Protein AF-Q89BU6-F1 (afdb_monomer_lite)

O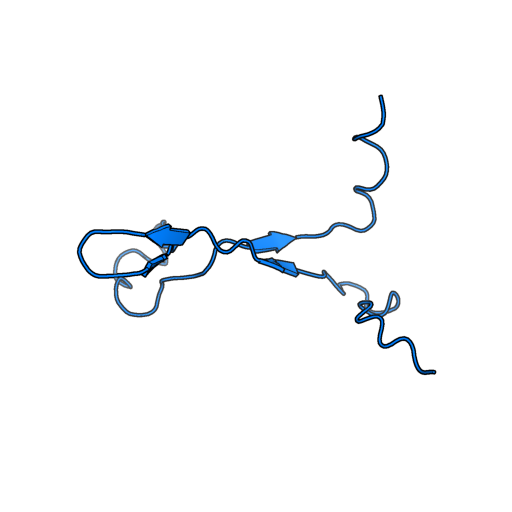rganism: Bradyrhizobium diazoefficiens (strain JCM 10833 / BCRC 13528 / IAM 13628 / NBRC 14792 / USDA 110) (NCBI:txid224911)

Secondary structure (DSSP, 8-state):
------PPPTTSTT--EEEE---EEEETTEEEE--B---STTTTT--SS--B--EEEE-TTGGGSS--

Sequence (68 aa):
MEEKAWACPANSRKSQCERGILGYRRGPRGFEVLLVHPGGPFWRNMDEGAWSIPKGEIDGSAEERAHR

Foldseek 3Di:
DDDPDPDQDPPDPDSWDKDFDWDWDQDPVGIDTDWDQDDDPVCPPPPDPRIDTDMDTDDPVPPPPPPD

Radius of gyration: 17.48 Å; chains: 1; bounding box: 37×50×43 Å

Structure (mmCIF, N/CA/C/O backbone):
data_AF-Q89BU6-F1
#
_entry.id   AF-Q89BU6-F1
#
loop_
_atom_site.group_PDB
_atom_site.id
_atom_site.type_symb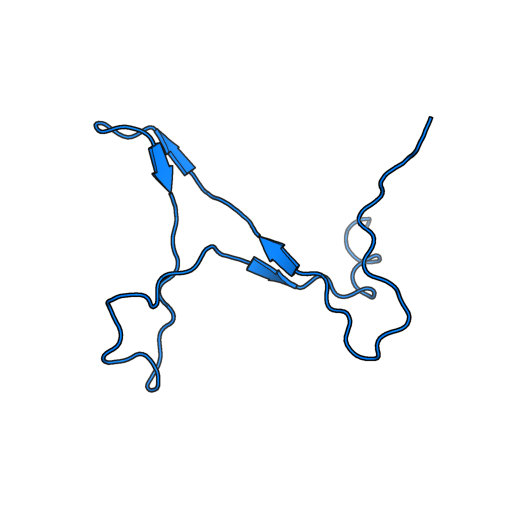ol
_atom_site.label_atom_id
_atom_site.label_alt_id
_atom_site.label_comp_id
_atom_site.label_asym_id
_atom_site.label_entity_id
_atom_site.label_seq_id
_atom_site.pdbx_PDB_ins_code
_atom_site.Cartn_x
_atom_site.Cartn_y
_atom_site.Cartn_z
_atom_site.occupancy
_atom_site.B_iso_or_equiv
_atom_site.auth_seq_id
_atom_site.auth_comp_id
_atom_site.auth_asym_id
_atom_site.auth_atom_id
_atom_site.pdbx_PDB_model_num
ATOM 1 N N . MET A 1 1 ? 13.557 32.534 -9.976 1.00 37.69 1 MET A N 1
ATOM 2 C CA . MET A 1 1 ? 12.222 31.904 -9.962 1.00 37.69 1 MET A CA 1
ATOM 3 C C . MET A 1 1 ? 12.458 30.504 -10.484 1.00 37.69 1 MET A C 1
ATOM 5 O O . MET A 1 1 ? 12.717 30.357 -11.665 1.00 37.69 1 MET A O 1
ATOM 9 N N . GLU A 1 2 ? 12.647 29.547 -9.577 1.00 38.22 2 GLU A N 1
ATOM 10 C CA . GLU A 1 2 ? 13.279 28.264 -9.901 1.00 38.22 2 GLU A CA 1
ATOM 11 C C . GLU A 1 2 ? 12.219 27.171 -9.987 1.00 38.22 2 GLU A C 1
ATOM 13 O O . GLU A 1 2 ? 11.517 26.882 -9.016 1.00 38.22 2 GLU A O 1
ATOM 18 N N . GLU A 1 3 ? 12.082 26.604 -11.178 1.00 47.97 3 GLU A N 1
ATOM 19 C CA . GLU A 1 3 ? 11.101 25.577 -11.497 1.00 47.97 3 GLU A CA 1
ATOM 20 C C . GLU A 1 3 ? 11.681 24.222 -11.087 1.00 47.97 3 GLU A C 1
ATOM 22 O O . GLU A 1 3 ? 12.438 23.591 -11.823 1.00 47.97 3 GLU A O 1
ATOM 27 N N . LYS A 1 4 ? 11.371 23.767 -9.868 1.00 46.69 4 LYS A N 1
ATOM 28 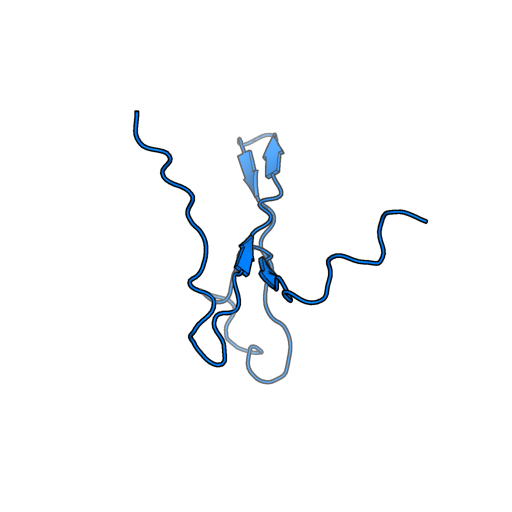C CA . LYS A 1 4 ? 11.720 22.409 -9.427 1.00 46.69 4 LYS A CA 1
ATOM 29 C C . LYS A 1 4 ? 10.772 21.392 -10.059 1.00 46.69 4 LYS A C 1
ATOM 31 O O . LYS A 1 4 ? 9.877 20.864 -9.404 1.00 46.69 4 LYS A O 1
ATOM 36 N N . ALA A 1 5 ? 10.986 21.107 -11.338 1.00 46.25 5 ALA A N 1
ATOM 37 C CA . ALA A 1 5 ? 10.419 19.935 -11.982 1.00 46.25 5 ALA A CA 1
ATOM 38 C C . ALA A 1 5 ? 11.179 18.690 -11.494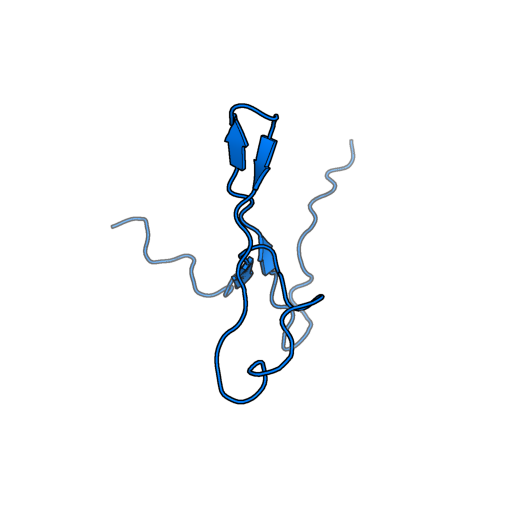 1.00 46.25 5 ALA A C 1
ATOM 40 O O . ALA A 1 5 ? 12.343 18.479 -11.830 1.00 46.25 5 ALA A O 1
ATOM 41 N N . TRP A 1 6 ? 10.526 17.858 -10.680 1.00 55.91 6 TRP A N 1
ATOM 42 C CA . TRP A 1 6 ? 10.989 16.501 -10.382 1.00 55.91 6 TRP A CA 1
ATOM 43 C C . TRP A 1 6 ? 10.796 15.638 -11.639 1.00 55.91 6 TRP A C 1
ATOM 45 O O . TRP A 1 6 ? 9.802 14.930 -11.781 1.00 55.91 6 TRP A O 1
ATOM 55 N N . ALA A 1 7 ? 11.703 15.764 -12.604 1.00 57.94 7 ALA A N 1
ATOM 56 C CA . ALA A 1 7 ? 11.760 14.886 -13.764 1.00 57.94 7 ALA A CA 1
ATOM 57 C C . ALA A 1 7 ? 12.756 13.758 -13.480 1.00 57.94 7 ALA A C 1
ATOM 59 O O . ALA A 1 7 ? 13.884 14.020 -13.054 1.00 57.94 7 ALA A O 1
ATOM 60 N N . CYS A 1 8 ? 12.365 12.500 -13.714 1.00 55.47 8 CYS A N 1
ATOM 61 C CA . CYS A 1 8 ? 13.338 11.412 -13.683 1.00 55.47 8 CYS A CA 1
ATOM 62 C C . CYS A 1 8 ? 14.320 11.616 -14.846 1.00 55.47 8 CYS A C 1
ATOM 64 O O . CYS A 1 8 ? 13.882 11.799 -15.985 1.00 55.47 8 CYS A O 1
ATOM 66 N N . PRO A 1 9 ? 15.639 11.601 -14.600 1.00 56.75 9 PRO A N 1
ATOM 67 C CA . PRO A 1 9 ? 16.620 11.833 -15.647 1.00 56.75 9 PRO A CA 1
ATOM 68 C C . PRO A 1 9 ? 16.541 10.719 -16.699 1.00 56.75 9 PRO A C 1
ATOM 70 O O . PRO A 1 9 ? 16.602 9.529 -16.380 1.00 56.75 9 PRO A O 1
ATOM 73 N N . ALA A 1 10 ? 16.437 11.117 -17.966 1.00 55.97 10 ALA A N 1
ATOM 74 C CA . ALA A 1 10 ? 16.213 10.237 -19.114 1.00 55.97 10 ALA A CA 1
ATOM 75 C C . ALA A 1 10 ? 17.401 9.314 -19.477 1.00 55.97 10 ALA A C 1
ATOM 77 O O . ALA A 1 10 ? 17.321 8.587 -20.460 1.00 55.97 10 ALA A O 1
ATOM 78 N N . ASN A 1 11 ? 18.510 9.335 -18.721 1.00 55.12 11 ASN A N 1
ATOM 79 C CA . ASN A 1 11 ? 19.763 8.669 -19.109 1.00 55.12 11 ASN A CA 1
ATOM 80 C C . ASN A 1 11 ? 20.203 7.501 -18.200 1.00 55.12 11 ASN A C 1
ATOM 82 O O . ASN A 1 11 ? 21.365 7.098 -18.219 1.00 55.12 11 ASN A O 1
ATOM 86 N N . SER A 1 12 ? 19.290 6.924 -17.414 1.00 50.72 12 SER A N 1
ATOM 87 C CA . SER A 1 12 ? 19.496 5.606 -16.803 1.00 50.72 12 SER A CA 1
ATOM 88 C C . SER A 1 12 ? 18.726 4.582 -17.628 1.00 50.72 12 SER A C 1
ATOM 90 O O . SER A 1 12 ? 17.538 4.752 -17.870 1.00 50.72 12 SER A O 1
ATOM 92 N N . ARG A 1 13 ? 19.372 3.491 -18.054 1.00 57.72 13 ARG A N 1
ATOM 93 C CA . ARG A 1 13 ? 18.770 2.434 -18.899 1.00 57.72 13 ARG A CA 1
ATOM 94 C C . ARG A 1 13 ? 17.488 1.784 -18.327 1.00 57.72 13 ARG A C 1
ATOM 96 O O . ARG A 1 13 ? 16.886 0.969 -19.016 1.00 57.72 13 ARG A O 1
ATOM 103 N N . LYS A 1 14 ? 17.077 2.134 -17.103 1.00 60.56 14 LYS A N 1
ATOM 104 C CA . LYS A 1 14 ? 15.841 1.731 -16.414 1.00 60.56 14 LYS A CA 1
ATOM 105 C C . LYS A 1 14 ? 15.392 2.805 -15.392 1.00 60.56 14 LYS A C 1
ATOM 107 O O . LYS A 1 14 ? 15.092 2.468 -14.251 1.00 60.56 14 LYS A O 1
ATOM 112 N N . SER A 1 15 ? 15.394 4.104 -15.715 1.00 58.56 15 SER A N 1
ATOM 113 C CA . SER A 1 15 ? 14.753 5.105 -14.834 1.00 58.56 15 SER A CA 1
ATOM 114 C C . SER A 1 15 ? 13.228 5.075 -14.997 1.00 58.56 15 SER A C 1
ATOM 116 O O . SER A 1 15 ? 12.642 5.958 -15.614 1.00 58.56 15 SER A O 1
ATOM 118 N N . GLN A 1 16 ? 12.581 4.045 -14.444 1.00 64.06 16 GLN A N 1
ATOM 119 C CA . GLN A 1 16 ? 11.124 3.998 -14.343 1.00 64.06 16 GLN A CA 1
ATOM 120 C C . GLN A 1 16 ? 10.660 4.938 -13.234 1.00 64.06 16 GLN A C 1
ATOM 122 O O . GLN A 1 16 ? 10.968 4.756 -12.056 1.00 64.06 16 GLN A O 1
ATOM 127 N N . CYS A 1 17 ? 9.959 5.999 -13.628 1.00 64.94 17 CYS A N 1
ATOM 128 C CA . CYS A 1 17 ? 9.239 6.819 -12.672 1.00 64.94 17 CYS A CA 1
ATOM 129 C C . CYS A 1 17 ? 8.013 6.035 -12.208 1.00 64.94 17 CYS A C 1
ATOM 131 O O . CYS A 1 17 ? 7.158 5.678 -13.016 1.00 64.94 17 CYS A O 1
ATOM 133 N N . GLU A 1 18 ? 7.880 5.833 -10.905 1.00 72.06 18 GLU A N 1
ATOM 134 C CA . GLU A 1 18 ? 6.646 5.317 -10.321 1.00 72.06 18 GLU A CA 1
ATOM 135 C C . GLU A 1 18 ? 5.704 6.481 -9.975 1.00 72.06 18 GLU A C 1
ATOM 137 O O . GLU A 1 18 ? 6.137 7.523 -9.473 1.00 72.06 18 GLU A O 1
ATOM 142 N N . ARG A 1 19 ? 4.395 6.300 -10.174 1.00 78.31 19 ARG A N 1
ATOM 143 C CA . ARG A 1 19 ? 3.356 7.147 -9.565 1.00 78.31 19 ARG A CA 1
ATOM 144 C C . ARG A 1 19 ? 2.511 6.301 -8.623 1.00 78.31 19 ARG A C 1
ATOM 146 O O . ARG A 1 19 ? 1.961 5.281 -9.022 1.00 78.31 19 ARG A O 1
ATOM 153 N N . GLY A 1 20 ? 2.387 6.732 -7.371 1.00 83.12 20 GLY A N 1
ATOM 154 C CA . GLY A 1 20 ? 1.457 6.137 -6.410 1.00 83.12 20 GLY A CA 1
ATOM 155 C C . GLY A 1 20 ? 0.066 6.758 -6.504 1.00 83.12 20 GLY A C 1
ATOM 156 O O . GLY A 1 20 ? -0.052 7.965 -6.710 1.00 83.12 20 GLY A O 1
ATOM 157 N N . ILE A 1 21 ? -0.978 5.953 -6.303 1.00 88.31 21 ILE A N 1
ATOM 158 C CA . ILE A 1 21 ? -2.350 6.428 -6.092 1.00 88.31 21 ILE A CA 1
ATOM 159 C C . ILE A 1 21 ? -2.726 6.143 -4.640 1.00 88.31 21 ILE A C 1
ATOM 161 O O . ILE A 1 21 ? -2.723 4.994 -4.202 1.00 88.31 21 ILE A O 1
ATOM 165 N N . LEU A 1 22 ? -3.095 7.189 -3.900 1.00 90.62 22 LEU A N 1
ATOM 166 C CA . LEU A 1 22 ? -3.610 7.060 -2.541 1.00 90.62 22 LEU A CA 1
ATOM 167 C C . LEU A 1 22 ? -5.131 7.217 -2.546 1.00 90.62 22 LEU A C 1
ATOM 169 O O . LEU A 1 22 ? -5.659 8.328 -2.530 1.00 90.62 22 LEU A O 1
ATOM 173 N N . GLY A 1 23 ? -5.838 6.088 -2.562 1.00 91.31 23 GLY A N 1
ATOM 174 C CA . GLY A 1 23 ? -7.277 6.068 -2.322 1.00 91.31 23 GLY A CA 1
ATOM 175 C C . GLY A 1 23 ? -7.566 6.279 -0.839 1.00 91.31 23 GLY A C 1
ATOM 176 O O . GLY A 1 23 ? -7.008 5.574 0.001 1.00 91.31 23 GLY A O 1
ATOM 177 N N . TYR A 1 24 ? -8.449 7.221 -0.513 1.00 94.62 24 TYR A N 1
ATOM 178 C CA . TYR A 1 24 ? -8.913 7.431 0.854 1.00 94.62 24 TYR A CA 1
ATOM 179 C C . TYR A 1 24 ? -10.416 7.702 0.899 1.00 94.62 24 TYR A C 1
ATOM 181 O O . TYR A 1 24 ? -11.013 8.191 -0.060 1.00 94.62 24 TYR A O 1
ATOM 189 N N . ARG A 1 25 ? -11.030 7.420 2.046 1.00 94.31 25 ARG A N 1
ATOM 190 C CA . ARG A 1 25 ? -12.400 7.835 2.372 1.00 94.31 25 ARG A CA 1
ATOM 191 C C . ARG A 1 25 ? -12.489 8.293 3.820 1.00 94.31 25 ARG A C 1
ATOM 193 O O . ARG A 1 25 ? -11.661 7.922 4.646 1.00 94.31 25 ARG A O 1
ATOM 200 N N . ARG A 1 26 ? -13.508 9.091 4.139 1.00 96.38 26 ARG A N 1
ATOM 201 C CA . ARG A 1 26 ? -13.861 9.395 5.532 1.00 96.38 26 ARG A CA 1
ATOM 202 C C . ARG A 1 26 ? -14.806 8.314 6.036 1.00 96.38 26 ARG A C 1
ATOM 204 O O . ARG A 1 26 ? -15.875 8.121 5.466 1.00 96.38 26 ARG A O 1
ATOM 211 N N . GLY A 1 27 ? -14.385 7.602 7.068 1.00 94.44 27 GLY A N 1
ATOM 212 C CA . GLY A 1 27 ? -15.193 6.625 7.776 1.00 94.44 27 GLY A CA 1
ATOM 213 C C . GLY A 1 27 ? -15.595 7.109 9.171 1.00 94.44 27 GLY A C 1
ATOM 214 O O . GLY A 1 27 ? -15.223 8.209 9.587 1.00 94.44 27 GLY A O 1
ATOM 215 N N . PRO A 1 28 ? -16.313 6.270 9.933 1.00 92.94 28 PRO A N 1
ATOM 216 C CA . PRO A 1 28 ? -16.798 6.607 11.273 1.00 92.94 28 PRO A CA 1
ATOM 217 C C . PRO A 1 28 ? -15.683 6.929 12.280 1.00 92.94 28 PRO A C 1
ATOM 219 O O . PRO A 1 28 ? -15.935 7.582 13.286 1.00 92.94 28 PRO A O 1
ATOM 222 N N . ARG A 1 29 ? -14.454 6.458 12.022 1.00 93.00 29 ARG A N 1
ATOM 223 C CA . ARG A 1 29 ? -13.285 6.606 12.909 1.00 93.00 29 ARG A CA 1
ATOM 224 C C . ARG A 1 29 ? -12.205 7.549 12.361 1.00 93.00 29 ARG A C 1
ATOM 226 O O . ARG A 1 29 ? -11.132 7.631 12.945 1.00 93.00 29 ARG A O 1
ATOM 233 N N . GLY A 1 30 ? -12.467 8.241 11.248 1.00 94.06 30 GLY A N 1
ATOM 234 C CA . GLY A 1 30 ? -11.503 9.135 10.596 1.00 94.06 30 GLY A CA 1
ATOM 235 C C . GLY A 1 30 ? -11.185 8.734 9.156 1.00 94.06 30 GLY A C 1
ATOM 236 O O . GLY A 1 30 ? -12.020 8.151 8.466 1.00 94.06 30 GLY A O 1
ATOM 237 N N . PHE A 1 31 ? -9.995 9.090 8.673 1.00 95.62 31 PHE A N 1
ATOM 238 C CA . PHE A 1 31 ? -9.567 8.727 7.322 1.00 95.62 31 PHE A CA 1
ATOM 239 C C . PHE A 1 31 ? -9.180 7.252 7.243 1.00 95.62 31 PHE A C 1
ATOM 241 O O . PHE A 1 31 ? -8.376 6.762 8.030 1.00 95.62 31 PHE A O 1
ATOM 248 N N . GLU A 1 32 ? -9.730 6.565 6.253 1.00 94.44 32 GLU A N 1
ATOM 249 C CA . GLU A 1 32 ? -9.388 5.191 5.910 1.00 94.44 32 GLU A CA 1
ATOM 250 C C . GLU A 1 32 ? -8.718 5.194 4.538 1.00 94.44 32 GLU A C 1
ATOM 252 O O . GLU A 1 32 ? -9.197 5.861 3.619 1.00 94.44 32 GLU A O 1
ATOM 257 N N . VAL A 1 33 ? -7.612 4.464 4.406 1.00 92.44 33 VAL A N 1
ATOM 258 C CA . VAL A 1 33 ? -6.794 4.412 3.187 1.00 92.44 33 VAL A CA 1
ATOM 259 C C . VAL A 1 33 ? -6.837 3.023 2.564 1.00 92.44 33 VAL A C 1
ATOM 261 O O . VAL A 1 33 ? -6.933 2.019 3.270 1.00 92.44 33 VAL A O 1
ATOM 264 N N . LEU A 1 34 ? -6.777 2.964 1.235 1.00 91.19 34 LEU A N 1
ATOM 265 C CA . LEU A 1 34 ? -6.709 1.709 0.496 1.00 91.19 34 LEU A CA 1
ATOM 266 C C . LEU A 1 34 ? -5.260 1.210 0.452 1.00 91.19 34 LEU A C 1
ATOM 268 O O . LEU A 1 34 ? -4.398 1.859 -0.140 1.00 91.19 34 LEU A O 1
ATOM 272 N N . LEU A 1 35 ? -5.018 0.044 1.048 1.00 90.06 35 LEU A N 1
ATOM 273 C CA . LEU A 1 35 ? -3.743 -0.667 0.988 1.00 90.06 35 LEU A CA 1
ATOM 274 C C . LEU A 1 35 ? -3.915 -1.980 0.225 1.00 90.06 35 LEU A C 1
ATOM 276 O O . LEU A 1 35 ? -4.967 -2.616 0.292 1.00 90.06 35 LEU A O 1
ATOM 280 N N . VAL A 1 36 ? -2.869 -2.383 -0.489 1.00 88.94 36 VAL A N 1
ATOM 281 C CA . VAL A 1 36 ? -2.810 -3.640 -1.236 1.00 88.94 36 VAL A CA 1
ATOM 282 C C . VAL A 1 36 ? -1.934 -4.618 -0.474 1.00 88.94 36 VAL A C 1
ATOM 284 O O . VAL A 1 36 ? -0.790 -4.302 -0.142 1.00 88.94 36 VAL A O 1
ATOM 287 N N . HIS A 1 37 ? -2.470 -5.812 -0.239 1.00 87.62 37 HIS A N 1
ATOM 288 C CA . HIS A 1 37 ? -1.690 -6.948 0.223 1.00 87.62 37 HIS A CA 1
ATOM 289 C C . HIS A 1 37 ? -1.233 -7.770 -0.990 1.00 87.62 37 HIS A C 1
ATOM 291 O O . HIS A 1 37 ? -2.089 -8.274 -1.727 1.00 87.62 37 HIS A O 1
ATOM 297 N N . PRO A 1 38 ? 0.078 -7.906 -1.251 1.00 79.94 38 PRO A N 1
ATOM 298 C CA . PRO A 1 38 ? 0.564 -8.735 -2.341 1.00 79.94 38 PRO A CA 1
ATOM 299 C C . PRO A 1 38 ? 0.203 -10.200 -2.068 1.00 79.94 38 PRO A C 1
ATOM 301 O O . PRO A 1 38 ? 0.391 -10.723 -0.972 1.00 79.94 38 PRO A O 1
ATOM 304 N N . GLY A 1 39 ? -0.377 -10.860 -3.068 1.00 81.12 39 GLY A N 1
ATOM 305 C CA . GLY A 1 39 ? -0.731 -12.275 -2.998 1.00 81.12 39 GLY A CA 1
ATOM 306 C C . GLY A 1 39 ? 0.362 -13.189 -3.556 1.00 81.12 39 GLY A C 1
ATOM 307 O O . GLY A 1 39 ? 1.386 -12.744 -4.072 1.00 81.12 39 GLY A O 1
ATOM 308 N N . GLY A 1 40 ? 0.102 -14.496 -3.516 1.00 81.94 40 GLY A N 1
ATOM 309 C CA . GLY A 1 40 ? 0.918 -15.518 -4.175 1.00 81.94 40 GLY A CA 1
ATOM 310 C C . GLY A 1 40 ? 1.788 -16.349 -3.222 1.00 81.94 40 GLY A C 1
ATOM 311 O O . GLY A 1 40 ? 1.870 -16.057 -2.030 1.00 81.94 40 GLY A O 1
ATOM 312 N N . PRO A 1 41 ? 2.437 -17.415 -3.730 1.00 82.12 41 PRO A N 1
ATOM 313 C CA . PRO A 1 41 ? 3.164 -18.383 -2.902 1.00 82.12 41 PRO A CA 1
ATOM 314 C C . PRO A 1 41 ? 4.289 -17.765 -2.067 1.00 82.12 41 PRO A C 1
ATOM 316 O O . PRO A 1 41 ? 4.588 -18.263 -0.987 1.00 82.12 41 PRO A O 1
ATOM 319 N N . PHE A 1 42 ? 4.879 -16.671 -2.556 1.00 80.12 42 PHE A N 1
ATOM 320 C CA . PHE A 1 42 ? 5.958 -15.954 -1.882 1.00 80.12 42 PHE A CA 1
ATOM 321 C C . PHE A 1 42 ? 5.483 -15.189 -0.634 1.00 80.12 42 PHE A C 1
ATOM 323 O O . PHE A 1 42 ? 6.204 -15.150 0.353 1.00 80.12 42 PHE A O 1
ATOM 330 N N . TRP A 1 43 ? 4.261 -14.645 -0.640 1.00 77.19 43 TRP A N 1
ATOM 331 C CA . TRP A 1 43 ? 3.719 -13.797 0.437 1.00 77.19 43 TRP A CA 1
ATOM 332 C C . TRP A 1 43 ? 2.761 -14.538 1.381 1.00 77.19 43 TRP A C 1
ATOM 334 O O . TRP A 1 43 ? 2.147 -13.928 2.246 1.00 77.19 43 TRP A O 1
ATOM 344 N N . ARG A 1 44 ? 2.640 -15.866 1.242 1.00 77.88 44 ARG A N 1
ATOM 345 C CA . ARG A 1 44 ? 1.629 -16.693 1.929 1.00 77.88 44 ARG A CA 1
ATOM 346 C C . ARG A 1 44 ? 1.659 -16.609 3.464 1.00 77.88 44 ARG A C 1
ATOM 348 O O . ARG A 1 44 ? 0.627 -16.845 4.074 1.00 77.88 44 ARG A O 1
ATOM 355 N N . ASN A 1 45 ? 2.810 -16.298 4.061 1.00 81.25 45 ASN A N 1
ATOM 356 C CA . ASN A 1 45 ? 2.983 -16.206 5.518 1.00 81.25 45 ASN A CA 1
ATOM 357 C C . ASN A 1 45 ? 3.443 -14.808 5.971 1.00 81.25 45 ASN A C 1
ATOM 359 O O . ASN A 1 45 ? 3.988 -14.665 7.062 1.00 81.25 45 ASN A O 1
ATOM 363 N N . MET A 1 46 ? 3.311 -13.795 5.112 1.00 78.38 46 MET A N 1
ATOM 364 C CA . MET A 1 46 ? 3.755 -12.430 5.389 1.00 78.38 46 MET A CA 1
ATOM 365 C C . MET A 1 46 ? 2.547 -11.505 5.365 1.00 78.38 46 MET A C 1
ATOM 367 O O . MET A 1 46 ? 2.347 -10.793 4.390 1.00 78.38 46 MET A O 1
ATOM 371 N N . ASP A 1 47 ? 1.751 -11.547 6.433 1.00 74.44 47 ASP A N 1
ATOM 372 C CA . ASP A 1 47 ? 0.607 -10.645 6.615 1.00 74.44 47 ASP A CA 1
ATOM 373 C C . ASP A 1 47 ? 1.017 -9.323 7.284 1.00 74.44 47 ASP A C 1
ATOM 375 O O . ASP A 1 47 ? 0.479 -8.251 6.996 1.00 74.44 47 ASP A O 1
ATOM 379 N N . GLU A 1 48 ? 2.005 -9.370 8.179 1.00 75.44 48 GLU A N 1
ATOM 380 C CA . GLU A 1 48 ? 2.553 -8.184 8.832 1.00 75.44 48 GLU A CA 1
ATOM 381 C C . GLU A 1 48 ? 3.640 -7.541 7.962 1.00 75.44 48 GLU A C 1
ATOM 383 O O . GLU A 1 48 ? 4.601 -8.183 7.545 1.00 75.44 48 GLU A O 1
ATOM 388 N N . GLY A 1 49 ? 3.486 -6.246 7.673 1.00 77.38 49 GLY A N 1
ATOM 389 C CA . GLY A 1 49 ? 4.480 -5.452 6.938 1.00 77.38 49 GLY A CA 1
ATOM 390 C C . GLY A 1 49 ? 4.478 -5.606 5.411 1.00 77.38 49 GLY A C 1
ATOM 391 O O . GLY A 1 49 ? 5.161 -4.838 4.741 1.00 77.38 49 GLY A O 1
ATOM 392 N N . ALA A 1 50 ? 3.686 -6.518 4.840 1.00 84.38 50 ALA A N 1
ATOM 393 C CA . ALA A 1 50 ? 3.591 -6.697 3.385 1.00 84.38 50 ALA A CA 1
ATOM 394 C C . ALA A 1 50 ? 2.655 -5.691 2.685 1.00 84.38 50 ALA A C 1
ATOM 396 O O . ALA A 1 50 ? 2.564 -5.660 1.458 1.00 84.38 50 ALA A O 1
ATOM 397 N N . TRP A 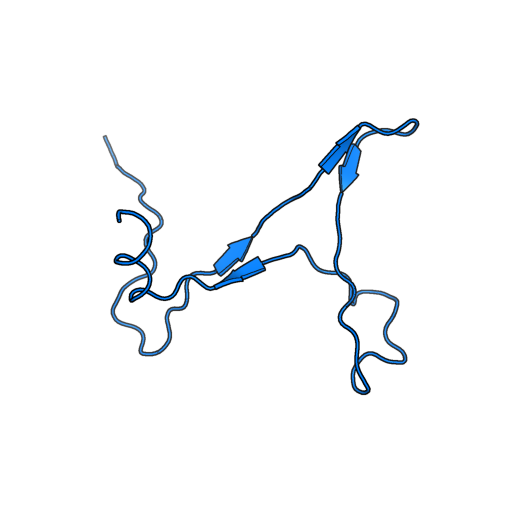1 51 ? 1.950 -4.855 3.445 1.00 86.88 51 TRP A N 1
ATOM 398 C CA . TRP A 1 51 ? 0.990 -3.888 2.918 1.00 86.88 51 TRP A CA 1
ATOM 399 C C . TRP A 1 51 ? 1.680 -2.747 2.167 1.00 86.88 51 TRP A C 1
ATOM 401 O O . TRP A 1 51 ? 2.644 -2.157 2.652 1.00 86.88 51 TRP A O 1
ATOM 411 N N . SER A 1 52 ? 1.144 -2.379 1.004 1.00 86.06 52 SER A N 1
ATOM 412 C CA . SER A 1 52 ? 1.698 -1.312 0.162 1.00 86.06 52 SER A CA 1
ATOM 413 C C . SER A 1 52 ? 0.620 -0.371 -0.384 1.00 86.06 52 SER A C 1
ATOM 415 O O . SER A 1 52 ? -0.555 -0.728 -0.479 1.00 86.06 52 SER A O 1
ATOM 417 N N . ILE A 1 53 ? 1.017 0.856 -0.741 1.00 88.31 53 ILE A N 1
ATOM 418 C CA . ILE A 1 53 ? 0.161 1.789 -1.490 1.00 88.31 53 ILE A CA 1
ATOM 419 C C . ILE A 1 53 ? 0.146 1.335 -2.957 1.00 88.31 53 ILE A C 1
ATOM 421 O O . ILE A 1 53 ? 1.226 1.075 -3.492 1.00 88.31 53 ILE A O 1
ATOM 425 N N . PRO A 1 54 ? -1.019 1.275 -3.632 1.00 85.06 54 PRO A N 1
ATOM 426 C CA . PRO A 1 54 ? -1.067 0.992 -5.060 1.00 85.06 54 PRO A CA 1
ATOM 427 C C . PRO A 1 54 ? -0.187 1.974 -5.848 1.00 85.06 54 PRO A C 1
ATOM 429 O O . PRO A 1 54 ? -0.360 3.193 -5.760 1.00 85.06 54 PRO A O 1
ATOM 432 N N . LYS A 1 55 ? 0.749 1.449 -6.638 1.00 85.12 55 LYS A N 1
ATOM 433 C CA . LYS A 1 55 ? 1.592 2.236 -7.541 1.00 85.12 55 LYS A CA 1
ATOM 434 C C . LYS A 1 55 ? 1.495 1.707 -8.964 1.00 85.12 55 LYS A C 1
ATOM 436 O O . LYS A 1 55 ? 1.321 0.511 -9.172 1.00 85.12 55 LYS A O 1
ATOM 441 N N . GLY A 1 56 ? 1.614 2.621 -9.918 1.00 80.00 56 GLY A N 1
ATOM 442 C CA . GLY A 1 56 ? 1.743 2.343 -11.337 1.00 80.00 56 GLY A CA 1
ATOM 443 C C . GLY A 1 56 ? 3.086 2.829 -11.862 1.00 80.00 56 GLY A C 1
ATOM 444 O O . GLY A 1 56 ? 3.694 3.766 -11.339 1.00 80.00 56 GLY A O 1
ATOM 445 N N . GLU A 1 57 ? 3.525 2.175 -12.918 1.00 77.88 57 GLU A N 1
ATOM 446 C CA . GLU A 1 57 ? 4.721 2.509 -13.666 1.00 77.88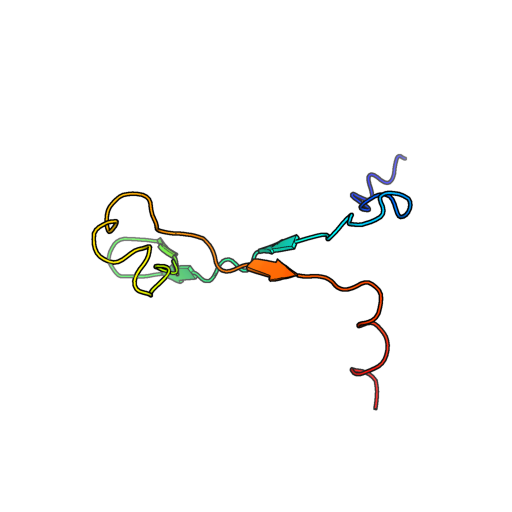 57 GLU A CA 1
ATOM 447 C C . GLU A 1 57 ? 4.403 3.549 -14.743 1.00 77.88 57 GLU A C 1
ATOM 449 O O . GLU A 1 57 ? 3.374 3.449 -15.413 1.00 77.88 57 GLU A O 1
ATOM 454 N N . ILE A 1 58 ? 5.267 4.551 -14.916 1.00 72.56 58 ILE A N 1
ATOM 455 C CA . ILE A 1 58 ? 5.234 5.390 -16.113 1.00 72.56 58 ILE A CA 1
ATOM 456 C C . ILE A 1 58 ? 6.223 4.814 -17.115 1.00 72.56 58 ILE A C 1
ATOM 458 O O . ILE A 1 58 ? 7.437 4.981 -16.974 1.00 72.56 58 ILE A O 1
ATOM 462 N N . ASP A 1 59 ? 5.693 4.219 -18.173 1.00 67.38 59 ASP A N 1
ATOM 463 C CA . ASP A 1 59 ? 6.479 3.980 -19.371 1.00 67.38 59 ASP A CA 1
ATOM 464 C C . ASP A 1 59 ? 6.514 5.262 -20.207 1.00 67.38 59 ASP A C 1
ATOM 466 O O . ASP A 1 59 ? 5.476 5.801 -20.589 1.00 67.38 59 ASP A O 1
ATOM 470 N N . GLY A 1 60 ? 7.716 5.744 -20.536 1.00 60.25 60 GLY A N 1
ATOM 471 C CA . GLY A 1 60 ? 7.916 6.907 -21.416 1.00 60.25 60 GLY A CA 1
ATOM 472 C C . GLY A 1 60 ? 7.447 6.702 -22.866 1.00 60.25 60 GLY A C 1
ATOM 473 O O . GLY A 1 60 ? 7.655 7.570 -23.701 1.00 60.25 60 GLY A O 1
ATOM 474 N N . SER A 1 61 ? 6.844 5.552 -23.187 1.00 59.66 61 SER A N 1
ATOM 475 C CA . SER A 1 61 ? 6.191 5.257 -24.468 1.00 59.66 61 SER A CA 1
ATOM 476 C C . SER A 1 61 ? 4.662 5.398 -24.416 1.00 59.66 61 SER A C 1
ATOM 478 O O . SER A 1 61 ? 4.001 5.271 -25.446 1.00 59.66 61 SER A O 1
ATOM 480 N N . ALA A 1 62 ? 4.077 5.652 -23.239 1.00 55.53 62 ALA A N 1
ATOM 481 C CA . ALA A 1 62 ? 2.628 5.675 -23.031 1.00 55.53 62 ALA A CA 1
ATOM 482 C C . ALA A 1 62 ? 1.949 7.016 -23.392 1.00 55.53 62 ALA A C 1
ATOM 484 O O . ALA A 1 62 ? 0.787 7.225 -23.042 1.00 55.53 62 ALA A O 1
ATOM 485 N N . GLU A 1 63 ? 2.626 7.918 -24.109 1.00 52.88 63 GLU A N 1
ATOM 486 C CA . GLU A 1 63 ? 2.095 9.248 -24.454 1.00 52.88 63 GLU A CA 1
ATOM 487 C C . GLU A 1 63 ? 1.163 9.294 -25.683 1.00 52.88 63 GLU A C 1
ATOM 489 O O . GLU A 1 63 ? 0.636 10.358 -25.988 1.00 52.88 63 GLU A O 1
ATOM 494 N N . GLU A 1 64 ? 0.851 8.178 -26.360 1.00 51.16 64 GLU A N 1
ATOM 495 C CA . GLU A 1 64 ? 0.135 8.245 -27.656 1.00 51.16 64 GLU A CA 1
ATOM 496 C C . GLU A 1 64 ? -1.269 7.601 -27.726 1.00 51.16 64 GLU A C 1
ATOM 498 O O . GLU A 1 64 ? -1.849 7.498 -28.804 1.00 51.16 64 GLU A O 1
ATOM 503 N N . ARG A 1 65 ? -1.898 7.171 -26.621 1.00 47.41 65 ARG A N 1
ATOM 504 C CA . ARG A 1 65 ? -3.211 6.472 -26.716 1.00 47.41 65 ARG A CA 1
ATOM 505 C C . ARG A 1 65 ? -4.428 7.127 -26.068 1.00 47.41 65 ARG A C 1
ATOM 507 O O . ARG A 1 65 ? -5.502 6.542 -26.143 1.00 47.41 65 ARG A O 1
ATOM 514 N N . ALA A 1 66 ? -4.315 8.331 -25.513 1.00 46.00 66 ALA A N 1
ATOM 515 C CA . ALA A 1 66 ? -5.453 8.993 -24.857 1.00 46.00 66 ALA A CA 1
ATOM 516 C C . ALA A 1 66 ? -6.118 10.132 -25.664 1.00 46.00 66 ALA A C 1
ATOM 518 O O . ALA A 1 66 ? -7.093 10.704 -25.192 1.00 46.00 66 ALA A O 1
ATOM 519 N N . HIS A 1 67 ? -5.637 10.451 -26.872 1.00 41.28 67 HIS A N 1
ATOM 520 C CA . HIS A 1 67 ? -6.204 11.500 -27.741 1.00 41.28 67 HIS A CA 1
ATOM 521 C C . HIS A 1 67 ? -6.732 10.946 -29.079 1.00 41.28 67 HIS A C 1
ATOM 523 O O . HIS A 1 67 ? -6.448 11.498 -30.143 1.00 41.28 67 HIS A O 1
ATOM 529 N N . ARG A 1 68 ? -7.494 9.849 -29.045 1.00 39.78 68 ARG A N 1
ATOM 530 C CA . ARG A 1 68 ? -8.343 9.442 -30.173 1.00 39.78 68 ARG A CA 1
ATOM 531 C C . ARG A 1 68 ? -9.779 9.266 -29.714 1.00 39.78 68 ARG A C 1
ATOM 533 O O . ARG A 1 68 ? -9.958 8.659 -28.638 1.00 39.78 68 ARG A O 1
#

pLDDT: mean 72.49, std 17.43, range [37.69, 96.38]